Protein AF-A0A8J7NQC8-F1 (afdb_monomer_lite)

Secondary structure (DSSP, 8-state):
----------------SS-PPTT-HHHHHHHHHH-SS-SSSEEHHHHHHHH-SSSS-HHHHHHHHHHH-TT-SSEE-HHHHHHHHHHH-TTHHHHHHHHHHHHHHHHHHHHHHHTS---TTSGGGTTT-

Structure (mmCIF, N/CA/C/O backbone):
data_AF-A0A8J7NQC8-F1
#
_entry.id   AF-A0A8J7NQC8-F1
#
loop_
_atom_site.group_PDB
_atom_site.id
_atom_site.type_symbol
_atom_site.label_atom_id
_atom_site.label_alt_id
_atom_site.label_comp_id
_atom_site.label_asym_id
_atom_site.label_entity_id
_atom_site.label_seq_id
_atom_site.pdbx_PDB_ins_code
_atom_site.Cartn_x
_atom_site.Cartn_y
_atom_site.Cartn_z
_atom_site.occupancy
_atom_site.B_iso_or_equiv
_atom_site.auth_seq_id
_atom_site.auth_comp_id
_atom_site.auth_asym_id
_atom_site.auth_atom_id
_atom_site.pdbx_PDB_model_num
ATOM 1 N N . MET A 1 1 ? -15.832 43.914 30.085 1.00 37.69 1 MET A N 1
ATOM 2 C CA . MET A 1 1 ? -14.772 44.068 29.073 1.00 37.69 1 MET A CA 1
ATOM 3 C C . MET A 1 1 ? -13.758 42.977 29.339 1.00 37.69 1 MET A C 1
ATOM 5 O O . MET A 1 1 ? -13.141 43.001 30.392 1.00 37.69 1 MET A O 1
ATOM 9 N N . ASP A 1 2 ? -13.762 42.009 28.426 1.00 38.41 2 ASP A N 1
ATOM 10 C CA . ASP A 1 2 ? -12.832 40.899 28.194 1.00 38.41 2 ASP A CA 1
ATOM 11 C C . ASP A 1 2 ? -12.364 40.039 29.380 1.00 38.41 2 ASP A C 1
ATOM 13 O O . ASP A 1 2 ? -11.297 40.234 29.953 1.00 38.41 2 ASP A O 1
ATOM 17 N N . CYS A 1 3 ? -13.168 39.021 29.701 1.00 38.50 3 CYS A N 1
ATOM 18 C CA . CYS A 1 3 ? -12.655 37.774 30.258 1.00 38.50 3 CYS A CA 1
ATOM 19 C C . CYS A 1 3 ? -12.172 36.942 29.068 1.00 38.50 3 CYS A C 1
ATOM 21 O O . CYS A 1 3 ? -12.989 36.329 28.387 1.00 38.50 3 CYS A O 1
ATOM 23 N N 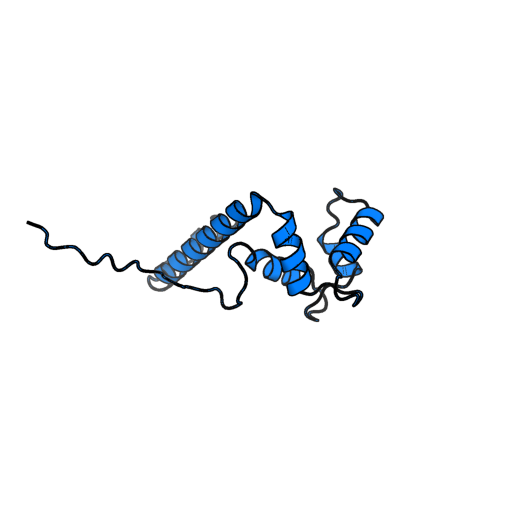. SER A 1 4 ? -10.877 36.989 28.770 1.00 54.12 4 SER A N 1
ATOM 24 C CA . SER A 1 4 ? -10.304 36.200 27.685 1.00 54.12 4 SER A CA 1
ATOM 25 C C . SER A 1 4 ? -10.362 34.714 28.061 1.00 54.12 4 SER A C 1
ATOM 27 O O . SER A 1 4 ? -9.774 34.283 29.052 1.00 54.12 4 SER A O 1
ATOM 29 N N . GLU A 1 5 ? -11.141 33.959 27.291 1.00 43.53 5 GLU A N 1
ATOM 30 C CA . GLU A 1 5 ? -11.284 32.509 27.379 1.00 43.53 5 GLU A CA 1
ATOM 31 C C . GLU A 1 5 ? -9.968 31.831 26.975 1.00 43.53 5 GLU A C 1
ATOM 33 O O . GLU A 1 5 ? -9.467 32.012 25.864 1.00 43.53 5 GLU A O 1
ATOM 38 N N . GLU A 1 6 ? -9.406 31.022 27.874 1.00 41.50 6 GLU A N 1
ATOM 39 C CA . GLU A 1 6 ? -8.362 30.065 27.523 1.00 41.50 6 GLU A CA 1
ATOM 40 C C . GLU A 1 6 ? -8.993 28.953 26.680 1.00 41.50 6 GLU A C 1
ATOM 42 O O . GLU A 1 6 ? -9.588 28.002 27.190 1.00 41.50 6 GLU A O 1
ATOM 47 N N . VAL A 1 7 ? -8.865 29.073 25.360 1.00 36.91 7 VAL A N 1
ATOM 48 C CA . VAL A 1 7 ? -9.084 27.956 24.442 1.00 36.91 7 VAL A CA 1
ATOM 49 C C . VAL A 1 7 ? -7.954 26.948 24.640 1.00 36.91 7 VAL A C 1
ATOM 51 O O . VAL A 1 7 ? -6.916 26.992 23.985 1.00 36.91 7 VAL A O 1
ATOM 54 N N . GLN A 1 8 ? -8.146 26.023 25.579 1.00 36.81 8 GLN A N 1
ATOM 55 C CA . GLN A 1 8 ? -7.375 24.787 25.610 1.00 36.81 8 GLN A CA 1
ATOM 56 C C . GLN A 1 8 ? -7.709 24.012 24.333 1.00 36.81 8 GLN A C 1
ATOM 58 O O . GLN A 1 8 ? -8.734 23.335 24.247 1.00 36.81 8 GLN A O 1
ATOM 63 N N . SER A 1 9 ? -6.860 24.152 23.311 1.00 31.36 9 SER A N 1
ATOM 64 C CA . SER A 1 9 ? -6.906 23.292 22.137 1.00 31.36 9 SER A CA 1
ATOM 65 C C . SER A 1 9 ? -6.594 21.877 22.606 1.00 31.36 9 SER A C 1
ATOM 67 O O . SER A 1 9 ? -5.457 21.549 22.947 1.00 31.36 9 SER A O 1
ATOM 69 N N . PHE A 1 10 ? -7.636 21.062 22.690 1.00 30.42 10 PHE A N 1
ATOM 70 C CA . PHE A 1 10 ? -7.535 19.650 22.998 1.00 30.42 10 PHE A CA 1
ATOM 71 C C . PHE A 1 10 ? -6.922 18.950 21.781 1.00 30.42 10 PHE A C 1
ATOM 73 O O . PHE A 1 10 ? -7.624 18.480 20.888 1.00 30.42 10 PHE A O 1
ATOM 80 N N . SER A 1 11 ? -5.594 18.956 21.705 1.00 34.56 11 SER A N 1
ATOM 81 C CA . SER A 1 11 ? -4.858 18.089 20.793 1.00 34.56 11 SER A CA 1
ATOM 82 C C . SER A 1 11 ? -4.881 16.689 21.397 1.00 34.56 11 SER A C 1
ATOM 84 O O . SER A 1 11 ? -3.985 16.306 22.147 1.00 34.56 11 SER A O 1
ATOM 86 N N . ASP A 1 12 ? -5.959 15.954 21.123 1.00 35.69 12 ASP A N 1
ATOM 87 C CA . ASP A 1 12 ? -6.017 14.505 21.306 1.00 35.69 12 ASP A CA 1
ATOM 88 C C . ASP A 1 12 ? -5.025 13.860 20.327 1.00 35.69 12 ASP A C 1
ATOM 90 O O . ASP A 1 12 ? -5.382 13.387 19.248 1.00 35.69 12 ASP A O 1
ATOM 94 N N . GLU A 1 13 ? -3.752 13.852 20.713 1.00 47.72 13 GLU A N 1
ATOM 95 C CA . GLU A 1 13 ? -2.712 13.000 20.143 1.00 47.72 13 GLU A CA 1
ATOM 96 C C . GLU A 1 13 ? -3.003 11.550 20.552 1.00 47.72 13 GLU A C 1
ATOM 98 O O . GLU A 1 13 ? -2.350 10.954 21.409 1.00 47.72 13 GLU A O 1
ATOM 103 N N . ALA A 1 14 ? -4.022 10.959 19.932 1.00 40.94 14 ALA A N 1
ATOM 104 C CA . ALA A 1 14 ? -4.104 9.514 19.796 1.00 40.94 14 ALA A CA 1
ATOM 105 C C . ALA A 1 14 ? -3.214 9.113 18.613 1.00 40.94 14 ALA A C 1
ATOM 107 O O . ALA A 1 14 ? -3.704 8.681 17.570 1.00 40.94 14 ALA A O 1
ATOM 108 N N . GLY A 1 15 ? -1.904 9.319 18.773 1.00 38.19 15 GLY A N 1
ATOM 109 C CA . GLY A 1 15 ? -0.906 8.809 17.846 1.00 38.19 15 GLY A CA 1
ATOM 110 C C . GLY A 1 15 ? -1.090 7.303 17.703 1.00 38.19 15 GLY A C 1
ATOM 111 O O . GLY A 1 15 ? -1.242 6.584 18.697 1.00 38.19 15 GLY A O 1
ATOM 112 N N . SER A 1 16 ? -1.134 6.827 16.459 1.00 41.06 16 SER A N 1
ATOM 113 C CA . SER A 1 16 ? -1.130 5.393 16.192 1.00 41.06 16 SER A CA 1
ATOM 114 C C . SER A 1 16 ? 0.111 4.756 16.857 1.00 41.06 16 SER A C 1
ATOM 116 O O . SER A 1 16 ? 1.112 5.449 17.046 1.00 41.06 16 SER A O 1
ATOM 118 N N . PRO A 1 17 ? 0.097 3.464 17.237 1.00 42.81 17 PRO A N 1
ATOM 119 C CA . PRO A 1 17 ? 1.207 2.806 17.952 1.00 42.81 17 PRO A CA 1
ATOM 120 C C . PRO A 1 17 ? 2.539 2.751 17.182 1.00 42.81 17 PRO A C 1
ATOM 122 O O . PRO A 1 17 ? 3.521 2.185 17.651 1.00 42.81 17 PRO A O 1
ATOM 125 N N . THR A 1 18 ? 2.563 3.329 15.994 1.00 52.47 18 THR A N 1
ATOM 126 C CA . THR A 1 18 ? 3.675 3.427 15.070 1.00 52.47 18 THR A CA 1
ATOM 127 C C . THR A 1 18 ? 3.758 4.898 14.670 1.00 52.47 18 THR A C 1
ATOM 129 O O . THR A 1 18 ? 2.724 5.484 14.376 1.00 52.47 18 THR A O 1
ATOM 132 N N . GLY A 1 19 ? 4.931 5.534 14.648 1.00 62.00 19 GLY A N 1
ATOM 133 C CA . GLY A 1 19 ? 5.094 6.960 14.283 1.00 62.00 19 GLY A CA 1
ATOM 134 C C . GLY A 1 19 ? 4.747 7.314 12.823 1.00 62.00 19 GLY A C 1
ATOM 135 O O . GLY A 1 19 ? 5.275 8.277 12.277 1.00 62.00 19 GLY A O 1
ATOM 136 N N . LEU A 1 20 ? 3.902 6.509 12.186 1.00 68.38 20 LEU A N 1
ATOM 137 C CA . LEU A 1 20 ? 3.406 6.620 10.830 1.00 68.38 20 LEU A CA 1
ATOM 138 C C . LEU A 1 20 ? 2.448 7.802 10.695 1.00 68.38 20 LEU A C 1
ATOM 140 O O . LEU A 1 20 ? 1.615 8.069 11.565 1.00 68.38 20 LEU A O 1
ATOM 144 N N . LYS A 1 21 ? 2.567 8.502 9.565 1.00 78.31 21 LYS A N 1
ATOM 145 C CA . LYS A 1 21 ? 1.645 9.574 9.193 1.00 78.31 21 LYS A CA 1
ATOM 146 C C . LYS A 1 21 ? 0.222 9.025 9.077 1.00 78.31 21 LYS A C 1
ATOM 148 O O . LYS A 1 21 ? 0.001 7.866 8.722 1.00 78.31 21 LYS A O 1
ATOM 153 N N . LYS A 1 22 ? -0.750 9.892 9.341 1.00 82.00 22 LYS A N 1
ATOM 154 C CA . LYS A 1 22 ? -2.169 9.589 9.157 1.00 82.00 22 LYS A CA 1
ATOM 155 C C . LYS A 1 22 ? -2.446 9.142 7.715 1.00 82.00 22 LYS A C 1
ATOM 157 O O . LYS A 1 22 ? -1.888 9.697 6.776 1.00 82.00 22 LYS A O 1
ATOM 162 N N . GLY A 1 23 ? -3.286 8.129 7.549 1.00 80.19 23 GLY A N 1
ATOM 163 C CA . GLY A 1 23 ? -3.585 7.469 6.280 1.00 80.19 23 GLY A CA 1
ATOM 164 C C . GLY A 1 23 ? -2.598 6.365 5.891 1.00 80.19 23 GLY A C 1
ATOM 165 O O . GLY A 1 23 ? -2.892 5.611 4.967 1.00 80.19 23 GLY A O 1
ATOM 166 N N . MET A 1 24 ? -1.463 6.216 6.588 1.00 83.19 24 MET A N 1
ATOM 167 C CA . MET A 1 24 ? -0.434 5.226 6.232 1.00 83.19 24 MET A CA 1
ATOM 168 C C . MET A 1 24 ? -0.626 3.860 6.903 1.00 83.19 24 MET A C 1
ATOM 170 O O . MET A 1 24 ? -0.016 2.879 6.486 1.00 83.19 24 MET A O 1
ATOM 174 N N . SER A 1 25 ? -1.492 3.744 7.914 1.00 82.94 25 SER A N 1
ATOM 175 C CA . SER A 1 25 ? -1.724 2.466 8.606 1.00 82.94 25 SER A CA 1
ATOM 176 C C . SER A 1 25 ? -2.279 1.369 7.689 1.00 82.94 25 SER A C 1
ATOM 178 O O . SER A 1 25 ? -2.104 0.183 7.969 1.00 82.94 25 SER A O 1
ATOM 180 N N . ILE A 1 26 ? -2.874 1.741 6.550 1.00 82.56 26 ILE A N 1
ATOM 181 C CA . ILE A 1 26 ? -3.306 0.792 5.523 1.00 82.56 26 ILE A CA 1
ATOM 182 C C . ILE A 1 26 ? -2.138 0.003 4.915 1.00 82.56 26 ILE A C 1
ATOM 184 O O . ILE A 1 26 ? -2.339 -1.138 4.506 1.00 82.56 26 ILE A O 1
ATOM 188 N N . PHE A 1 27 ? -0.919 0.552 4.901 1.00 85.00 27 PHE A N 1
ATOM 189 C CA . PHE A 1 27 ? 0.255 -0.126 4.343 1.00 85.00 27 PHE A CA 1
ATOM 190 C C . PHE A 1 27 ? 0.747 -1.271 5.227 1.00 85.00 27 PHE A C 1
ATOM 192 O O . PHE A 1 27 ? 1.087 -2.329 4.704 1.00 85.00 27 PHE A O 1
ATOM 199 N N . LEU A 1 28 ? 0.654 -1.134 6.554 1.00 84.81 28 LEU A N 1
ATOM 200 C CA . LEU A 1 28 ? 0.851 -2.257 7.487 1.00 84.81 28 LEU A CA 1
ATOM 201 C C . LEU A 1 28 ? -0.142 -3.388 7.203 1.00 84.81 28 LEU A C 1
ATOM 203 O O . LEU A 1 28 ? 0.164 -4.578 7.257 1.00 84.81 28 LEU A O 1
ATOM 207 N N . ASP A 1 29 ? -1.367 -2.987 6.897 1.00 84.50 29 ASP A N 1
ATOM 208 C CA . ASP A 1 29 ? -2.481 -3.870 6.624 1.00 84.50 29 ASP A CA 1
ATOM 209 C C . ASP A 1 29 ? -2.321 -4.578 5.263 1.00 84.50 29 ASP A C 1
ATOM 211 O O . ASP A 1 29 ? -2.724 -5.735 5.120 1.00 84.50 29 ASP A O 1
ATOM 215 N N . ILE A 1 30 ? -1.734 -3.902 4.271 1.00 86.62 30 ILE A N 1
ATOM 216 C CA . ILE A 1 30 ? -1.315 -4.477 2.986 1.00 86.62 30 ILE A CA 1
ATOM 217 C C . ILE A 1 30 ? -0.194 -5.487 3.216 1.00 86.62 30 ILE A C 1
ATOM 219 O O . ILE A 1 30 ? -0.340 -6.631 2.789 1.00 86.62 30 ILE A O 1
ATOM 223 N N . LEU A 1 31 ? 0.860 -5.102 3.946 1.00 88.19 31 LEU A N 1
ATOM 224 C CA . LEU A 1 31 ? 1.999 -5.968 4.244 1.00 88.19 31 LEU A CA 1
ATOM 225 C C . LEU A 1 31 ? 1.531 -7.276 4.877 1.00 88.19 31 LEU A C 1
ATOM 227 O O . LEU A 1 31 ? 1.763 -8.340 4.322 1.00 88.19 31 LEU A O 1
ATOM 231 N N . ARG A 1 32 ? 0.730 -7.197 5.945 1.00 90.38 32 ARG A N 1
ATOM 232 C CA . ARG A 1 32 ? 0.177 -8.377 6.629 1.00 90.38 32 ARG A CA 1
ATOM 233 C C . ARG A 1 32 ? -0.657 -9.291 5.718 1.00 90.38 32 ARG A C 1
ATOM 235 O O . ARG A 1 32 ? -0.851 -10.459 6.029 1.00 90.38 32 ARG A O 1
ATOM 242 N N . ARG A 1 33 ? -1.264 -8.768 4.647 1.00 91.00 33 ARG A N 1
ATOM 243 C CA . ARG A 1 33 ? -2.065 -9.586 3.713 1.00 91.00 33 ARG A CA 1
ATOM 244 C C . ARG A 1 33 ? -1.217 -10.186 2.592 1.00 91.00 33 ARG A C 1
ATOM 246 O O . ARG A 1 33 ? -1.576 -11.261 2.090 1.00 91.00 33 ARG A O 1
ATOM 253 N N . ALA A 1 34 ? -0.177 -9.474 2.175 1.00 93.06 34 ALA A N 1
ATOM 254 C CA . ALA A 1 34 ? 0.718 -9.854 1.092 1.00 93.06 34 ALA A CA 1
ATOM 255 C C . ALA A 1 34 ? 1.812 -10.824 1.563 1.00 93.06 34 ALA A C 1
ATOM 257 O O . ALA A 1 34 ? 2.057 -11.800 0.861 1.00 93.06 34 ALA A O 1
ATOM 258 N N . ASP A 1 35 ? 2.374 -10.601 2.751 1.00 94.88 35 ASP A N 1
ATOM 259 C CA . ASP A 1 35 ? 3.353 -11.461 3.420 1.00 94.88 35 ASP A CA 1
ATOM 260 C C . ASP A 1 35 ? 2.703 -12.821 3.728 1.00 94.88 35 ASP A C 1
ATOM 262 O O . ASP A 1 35 ? 1.754 -12.919 4.512 1.00 94.88 35 ASP A O 1
ATOM 266 N N . LYS A 1 36 ? 3.117 -13.868 3.005 1.00 96.00 36 LYS A N 1
ATOM 267 C CA . LYS A 1 36 ? 2.538 -15.218 3.118 1.00 96.00 36 LYS A CA 1
ATOM 268 C C . LYS A 1 36 ? 3.355 -16.124 4.013 1.00 96.00 36 LYS A C 1
ATOM 270 O O . LYS A 1 36 ? 2.821 -17.143 4.461 1.00 96.00 36 LYS A O 1
ATOM 275 N N . ASN A 1 37 ? 4.630 -15.813 4.192 1.00 95.25 37 ASN A N 1
ATOM 276 C CA . ASN A 1 37 ? 5.542 -16.599 5.005 1.00 95.25 37 ASN A CA 1
ATOM 277 C C . ASN A 1 37 ? 5.729 -16.015 6.424 1.00 95.25 37 ASN A C 1
ATOM 279 O O . ASN A 1 37 ? 6.370 -16.674 7.245 1.00 95.25 37 ASN A O 1
ATOM 283 N N . ASP A 1 38 ? 5.116 -14.859 6.709 1.00 93.94 38 ASP A N 1
ATOM 284 C CA . ASP A 1 38 ? 5.156 -14.110 7.968 1.00 93.94 38 ASP A CA 1
ATOM 285 C C . ASP A 1 38 ? 6.586 -13.677 8.370 1.00 93.94 38 ASP A C 1
ATOM 287 O O . ASP A 1 38 ? 6.929 -13.662 9.561 1.00 93.94 38 ASP A O 1
ATOM 291 N N . ASP A 1 39 ? 7.451 -13.354 7.399 1.00 94.50 39 ASP A N 1
ATOM 292 C CA . ASP A 1 39 ? 8.832 -12.909 7.652 1.00 94.50 39 ASP A CA 1
ATOM 293 C C . ASP A 1 39 ? 8.978 -11.387 7.856 1.00 94.50 39 ASP A C 1
ATOM 295 O O . ASP A 1 39 ? 10.056 -10.911 8.234 1.00 94.50 39 ASP A O 1
ATOM 299 N N . GLY A 1 40 ? 7.880 -10.639 7.701 1.00 92.25 40 GLY A N 1
ATOM 300 C CA . GLY A 1 40 ? 7.789 -9.204 7.959 1.00 92.25 40 GLY A CA 1
ATOM 301 C C . GLY A 1 40 ? 8.200 -8.315 6.786 1.00 92.25 40 GLY A C 1
ATOM 302 O O . GLY A 1 40 ? 8.329 -7.102 6.974 1.00 92.25 40 GLY A O 1
ATOM 303 N N . LYS A 1 41 ? 8.408 -8.884 5.597 1.00 95.06 41 LYS A N 1
ATOM 304 C CA . LYS A 1 41 ? 8.794 -8.177 4.368 1.00 95.06 41 LYS A CA 1
ATOM 305 C C . LYS A 1 41 ? 8.148 -8.854 3.157 1.00 95.06 41 LYS A C 1
ATOM 307 O O . LYS A 1 41 ? 7.591 -9.936 3.263 1.00 95.06 41 LYS A O 1
ATOM 312 N N . LEU A 1 42 ? 8.171 -8.201 1.998 1.00 96.44 42 LEU A N 1
ATO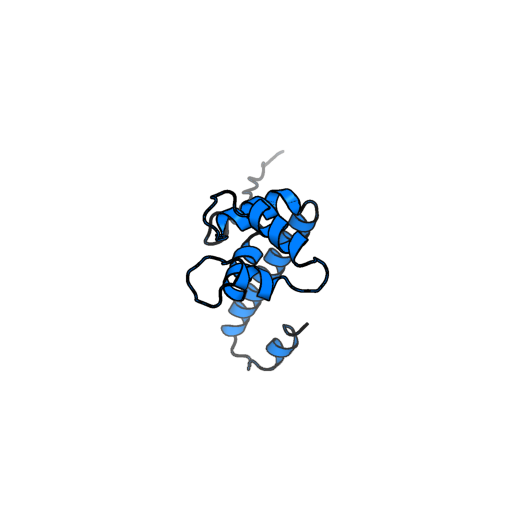M 313 C CA . LEU A 1 42 ? 7.622 -8.781 0.769 1.00 96.44 42 LEU A CA 1
ATOM 314 C C . LEU A 1 42 ? 8.732 -9.160 -0.185 1.00 96.44 42 LEU A C 1
ATOM 316 O O . LEU A 1 42 ? 9.416 -8.290 -0.726 1.00 96.44 42 LEU A O 1
ATOM 320 N N . SER A 1 43 ? 8.833 -10.450 -0.478 1.00 97.00 43 SER A N 1
ATOM 321 C CA . SER A 1 43 ? 9.539 -10.902 -1.672 1.00 97.00 43 SER A CA 1
ATOM 322 C C . SER A 1 43 ? 8.807 -10.452 -2.947 1.00 97.00 43 SER A C 1
ATOM 324 O O . SER A 1 43 ? 7.607 -10.152 -2.933 1.00 97.00 43 SER A O 1
ATOM 326 N N . PHE A 1 44 ? 9.499 -10.452 -4.092 1.00 96.12 44 PHE A N 1
ATOM 327 C CA . PHE A 1 44 ? 8.860 -10.120 -5.373 1.00 96.12 44 PHE A CA 1
ATOM 328 C C . PHE A 1 44 ? 7.679 -11.046 -5.704 1.00 96.12 44 PHE A C 1
ATOM 330 O O . PHE A 1 44 ? 6.681 -10.591 -6.259 1.00 96.12 44 PHE A O 1
ATOM 337 N N . ASP A 1 45 ? 7.757 -12.328 -5.342 1.00 96.75 45 ASP A N 1
ATOM 338 C CA . ASP A 1 45 ? 6.676 -13.284 -5.596 1.00 96.75 45 ASP A CA 1
ATOM 339 C C . ASP A 1 45 ? 5.418 -12.962 -4.774 1.00 96.75 45 ASP A C 1
ATOM 341 O O . ASP A 1 45 ? 4.307 -13.023 -5.306 1.00 96.75 45 ASP A O 1
ATOM 345 N N . GLU A 1 46 ? 5.572 -12.562 -3.509 1.00 96.94 46 GLU A N 1
ATOM 346 C CA . GLU A 1 46 ? 4.461 -12.138 -2.643 1.00 96.94 46 GLU A CA 1
ATOM 347 C C . GLU A 1 46 ? 3.856 -10.817 -3.103 1.00 96.94 46 GLU A C 1
ATOM 349 O O . GLU A 1 46 ? 2.634 -10.704 -3.245 1.00 96.94 46 GLU A O 1
ATOM 354 N N . PHE A 1 47 ? 4.712 -9.845 -3.423 1.00 94.88 47 PHE A N 1
ATOM 355 C CA . PHE A 1 47 ? 4.293 -8.579 -4.009 1.00 94.88 47 PHE A CA 1
ATOM 356 C C . PHE A 1 47 ? 3.504 -8.821 -5.302 1.00 94.88 47 PHE A C 1
ATOM 358 O O . PHE A 1 47 ? 2.371 -8.362 -5.454 1.00 94.88 47 PHE A O 1
ATOM 365 N N . ARG A 1 48 ? 4.041 -9.635 -6.214 1.00 94.38 48 ARG A N 1
ATOM 366 C CA . ARG A 1 48 ? 3.374 -9.980 -7.469 1.00 94.38 48 ARG A CA 1
ATOM 367 C C . ARG A 1 48 ? 2.044 -10.685 -7.245 1.00 94.38 48 ARG A C 1
ATOM 369 O O . ARG A 1 48 ? 1.060 -10.356 -7.909 1.00 94.38 48 ARG A O 1
ATOM 376 N N . ALA A 1 49 ? 1.997 -11.659 -6.343 1.00 93.94 49 ALA A N 1
ATOM 377 C CA . ALA A 1 49 ? 0.772 -12.391 -6.047 1.00 93.94 49 ALA A CA 1
ATOM 378 C C . ALA A 1 49 ? -0.324 -11.475 -5.482 1.00 93.94 49 ALA A C 1
ATOM 380 O O . ALA A 1 49 ? -1.498 -11.691 -5.772 1.00 93.94 49 ALA A O 1
ATOM 381 N N . TYR A 1 50 ? 0.050 -10.450 -4.711 1.00 92.25 50 TYR A N 1
ATOM 382 C CA . TYR A 1 50 ? -0.895 -9.508 -4.118 1.00 92.25 50 TYR A CA 1
ATOM 383 C C . TYR A 1 50 ? -1.357 -8.411 -5.090 1.00 92.25 50 TYR A C 1
ATOM 385 O O . TYR A 1 50 ? -2.545 -8.102 -5.140 1.00 92.25 50 TYR A O 1
ATOM 393 N N . PHE A 1 51 ? -0.437 -7.840 -5.874 1.00 89.50 51 PHE A N 1
ATOM 394 C CA . PHE A 1 51 ? -0.694 -6.683 -6.744 1.00 89.50 51 PHE A CA 1
ATOM 395 C C . PHE A 1 51 ? -1.036 -7.041 -8.199 1.00 89.50 51 PHE A C 1
ATOM 397 O O . PHE A 1 51 ? -1.283 -6.150 -9.007 1.00 89.50 51 PHE A O 1
ATOM 404 N N . SER A 1 52 ? -1.068 -8.326 -8.570 1.00 88.88 52 SER A N 1
ATOM 405 C CA . SER A 1 52 ? -1.479 -8.752 -9.916 1.00 88.88 52 SER A CA 1
ATOM 406 C C . SER A 1 52 ? -2.997 -8.653 -10.112 1.00 88.88 52 SER A C 1
ATOM 408 O O . SER A 1 52 ? -3.729 -9.639 -10.076 1.00 88.88 52 SER A O 1
ATOM 410 N N . ASP A 1 53 ? -3.473 -7.437 -10.361 1.00 86.81 53 ASP A N 1
ATOM 411 C CA . ASP A 1 53 ? -4.876 -7.117 -10.658 1.00 86.81 53 ASP A CA 1
ATOM 412 C C . ASP A 1 53 ? -5.168 -6.973 -12.168 1.00 86.81 53 ASP A C 1
ATOM 414 O O . ASP A 1 53 ? -6.321 -6.836 -12.578 1.00 86.81 53 ASP A O 1
ATOM 418 N N . GLY A 1 54 ? -4.127 -7.043 -13.005 1.00 83.94 54 GLY A N 1
ATOM 419 C CA . GLY A 1 54 ? -4.203 -6.867 -14.457 1.00 83.94 54 GLY A CA 1
ATOM 420 C C . GLY A 1 54 ? -4.080 -5.415 -14.931 1.00 83.94 54 GLY A C 1
ATOM 421 O O . GLY A 1 54 ? -4.145 -5.183 -16.138 1.00 83.94 54 GLY A O 1
ATOM 422 N N . VAL A 1 55 ? -3.885 -4.457 -14.018 1.00 90.19 55 VAL A N 1
ATOM 423 C CA . VAL A 1 55 ? -3.598 -3.051 -14.343 1.00 90.19 55 VAL A CA 1
ATOM 424 C C . VAL A 1 55 ? -2.153 -2.893 -14.811 1.00 90.19 55 VAL A C 1
ATOM 426 O O . VAL A 1 55 ? -1.909 -2.204 -15.798 1.00 90.19 55 VAL A O 1
ATOM 429 N N . LEU A 1 56 ? -1.212 -3.562 -14.139 1.00 90.31 56 LEU A N 1
ATOM 430 C CA . LEU A 1 56 ? 0.206 -3.575 -14.501 1.00 90.31 56 LEU A CA 1
ATOM 431 C C . LEU A 1 56 ? 0.598 -4.893 -15.176 1.00 90.31 56 LEU A C 1
ATOM 433 O O . LEU A 1 56 ? 0.163 -5.982 -14.784 1.00 90.31 56 LEU A O 1
ATOM 437 N N . THR A 1 57 ? 1.472 -4.809 -16.177 1.00 93.12 57 THR A N 1
ATOM 438 C CA . THR A 1 57 ? 2.163 -5.977 -16.733 1.00 93.12 57 THR A CA 1
ATOM 439 C C . THR A 1 57 ? 3.203 -6.515 -15.749 1.00 93.12 57 THR A C 1
ATOM 441 O O . THR A 1 57 ? 3.638 -5.829 -14.828 1.00 93.12 57 THR A O 1
ATOM 444 N N . GLY A 1 58 ? 3.663 -7.755 -15.956 1.00 91.88 58 GLY A N 1
ATOM 445 C CA . GLY A 1 58 ? 4.692 -8.351 -15.096 1.00 91.88 58 GLY A CA 1
ATOM 446 C C . GLY A 1 58 ? 6.001 -7.551 -15.051 1.00 91.88 58 GLY A C 1
ATOM 447 O O . GLY A 1 58 ? 6.632 -7.504 -14.002 1.00 91.88 58 GLY A O 1
ATOM 448 N N . ASN A 1 59 ? 6.372 -6.894 -16.155 1.00 94.06 59 ASN A N 1
ATOM 449 C CA . ASN A 1 59 ? 7.575 -6.063 -16.219 1.00 94.06 59 ASN A CA 1
ATOM 450 C C . ASN A 1 59 ? 7.375 -4.733 -15.486 1.00 94.06 59 ASN A C 1
ATOM 452 O O . ASN A 1 59 ? 8.227 -4.359 -14.694 1.00 94.06 59 ASN A O 1
ATOM 456 N N . GLU A 1 60 ? 6.238 -4.058 -15.686 1.00 94.69 60 GLU A N 1
ATOM 457 C CA . GLU A 1 60 ? 5.915 -2.820 -14.957 1.00 94.69 60 GLU A CA 1
ATOM 458 C C . GLU A 1 60 ? 5.825 -3.071 -13.449 1.00 94.69 60 GLU A C 1
ATOM 460 O O . GLU A 1 60 ? 6.267 -2.254 -12.648 1.00 94.69 60 GLU A O 1
ATOM 465 N N . LEU A 1 61 ? 5.305 -4.234 -13.050 1.00 95.06 61 LEU A N 1
ATOM 466 C CA . LEU A 1 61 ? 5.250 -4.629 -11.648 1.00 95.06 61 LEU A CA 1
ATOM 467 C C . LEU A 1 61 ? 6.644 -4.911 -11.073 1.00 95.06 61 LEU A C 1
ATOM 469 O O . LEU A 1 61 ? 6.909 -4.594 -9.916 1.00 95.06 61 LEU A O 1
ATOM 473 N N . GLN A 1 62 ? 7.539 -5.482 -11.882 1.00 95.12 62 GLN A N 1
ATOM 474 C CA . GLN A 1 62 ? 8.937 -5.664 -11.510 1.00 95.12 62 GLN A CA 1
ATOM 475 C C . GLN A 1 62 ? 9.656 -4.318 -11.379 1.00 95.12 62 GLN A C 1
ATOM 477 O O . GLN A 1 62 ? 10.333 -4.099 -10.380 1.00 95.12 62 GLN A O 1
ATOM 482 N N . GLU A 1 63 ? 9.484 -3.399 -12.326 1.00 96.19 63 GLU A N 1
ATOM 483 C CA . GLU A 1 63 ? 10.051 -2.047 -12.250 1.00 96.19 63 GLU A CA 1
ATOM 484 C C . GLU A 1 63 ? 9.532 -1.282 -11.029 1.00 96.19 63 GLU A C 1
ATOM 486 O O . GLU A 1 63 ? 10.318 -0.650 -10.321 1.00 96.19 63 GLU A O 1
ATOM 491 N N . LEU A 1 64 ? 8.234 -1.396 -10.728 1.00 95.50 64 LEU A N 1
ATOM 492 C CA . LEU A 1 64 ? 7.640 -0.828 -9.521 1.00 95.50 64 LEU A CA 1
ATOM 493 C C . LEU A 1 64 ? 8.295 -1.397 -8.260 1.00 95.50 64 LEU A C 1
ATOM 495 O O . LEU A 1 64 ? 8.704 -0.627 -7.400 1.0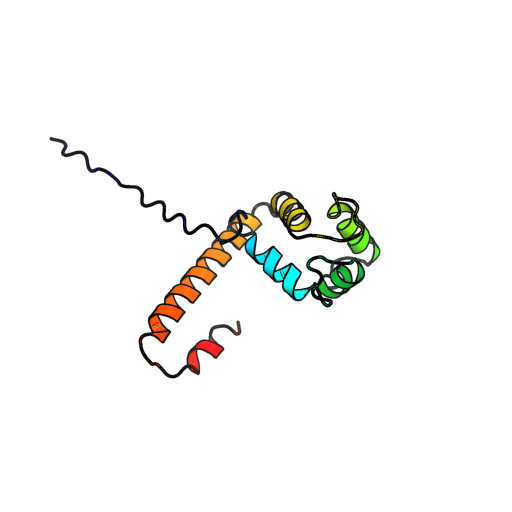0 95.50 64 LEU A O 1
ATOM 499 N N . PHE A 1 65 ? 8.453 -2.719 -8.172 1.00 96.25 65 PHE A N 1
ATOM 500 C CA . PHE A 1 65 ? 9.118 -3.358 -7.035 1.00 96.25 65 PHE A CA 1
ATOM 501 C C . PHE A 1 65 ? 10.533 -2.802 -6.814 1.00 96.25 65 PHE A C 1
ATOM 503 O O . PHE A 1 65 ? 10.856 -2.375 -5.713 1.00 96.25 65 PHE A O 1
ATOM 510 N N . HIS A 1 66 ? 11.344 -2.710 -7.872 1.00 96.75 66 HIS A N 1
ATOM 511 C CA . HIS A 1 66 ? 12.714 -2.184 -7.775 1.00 96.75 66 HIS A CA 1
ATOM 512 C C . HIS A 1 66 ? 12.754 -0.679 -7.481 1.00 96.75 66 HIS A C 1
ATOM 514 O O . HIS A 1 66 ? 13.741 -0.179 -6.957 1.00 96.75 66 HIS A O 1
ATOM 520 N N . THR A 1 67 ? 11.702 0.058 -7.845 1.00 96.50 67 THR A N 1
ATOM 521 C CA . THR A 1 67 ? 11.583 1.484 -7.517 1.00 96.50 67 THR A CA 1
ATOM 522 C C . THR A 1 67 ? 11.317 1.691 -6.026 1.00 96.50 67 THR A C 1
ATOM 524 O O . THR A 1 67 ? 11.751 2.697 -5.470 1.00 96.50 67 THR A O 1
ATOM 527 N N . ILE A 1 68 ? 10.598 0.761 -5.390 1.00 95.38 68 ILE A N 1
ATOM 528 C CA . ILE A 1 68 ? 10.275 0.816 -3.960 1.00 95.38 68 ILE A CA 1
ATOM 529 C C . ILE A 1 68 ? 11.427 0.252 -3.110 1.00 95.38 68 ILE A C 1
ATOM 531 O O . ILE A 1 68 ? 11.675 0.800 -2.043 1.00 95.38 68 ILE A O 1
ATOM 535 N N . ASP A 1 69 ? 12.145 -0.780 -3.580 1.00 96.62 69 ASP A N 1
ATOM 536 C CA . ASP A 1 69 ? 13.297 -1.412 -2.894 1.00 96.62 69 ASP A CA 1
ATOM 537 C C . ASP A 1 69 ? 14.534 -0.490 -2.877 1.00 96.62 69 ASP A C 1
ATOM 539 O O . ASP A 1 69 ? 15.540 -0.726 -3.547 1.00 96.62 69 ASP A O 1
ATOM 543 N N . THR A 1 70 ? 14.443 0.616 -2.141 1.00 96.00 70 THR A N 1
ATOM 544 C CA . THR A 1 70 ? 15.513 1.613 -1.990 1.00 96.00 70 THR A CA 1
ATOM 545 C C . THR A 1 70 ? 16.654 1.143 -1.087 1.00 96.00 70 THR A C 1
ATOM 547 O O . THR A 1 70 ? 17.767 1.676 -1.163 1.00 96.00 70 THR A O 1
ATOM 550 N N . HIS A 1 71 ? 16.397 0.149 -0.236 1.00 94.06 71 HIS A N 1
ATOM 551 C CA . HIS A 1 71 ? 17.396 -0.521 0.587 1.00 94.06 71 HIS A CA 1
ATOM 552 C C . HIS A 1 71 ? 18.176 -1.586 -0.203 1.00 94.06 71 HIS A C 1
ATOM 554 O O . HIS A 1 71 ? 19.207 -2.065 0.284 1.00 94.06 71 HIS A O 1
ATOM 560 N N . ASN A 1 72 ? 17.734 -1.920 -1.422 1.00 93.69 72 ASN A N 1
ATOM 561 C CA . ASN A 1 72 ? 18.322 -2.914 -2.319 1.00 93.69 72 ASN A CA 1
ATOM 562 C C . ASN A 1 72 ? 18.490 -4.283 -1.636 1.00 93.69 72 ASN A C 1
ATOM 564 O O . ASN A 1 72 ? 19.567 -4.893 -1.685 1.00 93.69 72 ASN A O 1
ATOM 568 N N . THR A 1 73 ? 17.445 -4.741 -0.946 1.00 95.25 73 THR A N 1
ATOM 569 C CA . THR A 1 73 ? 17.450 -6.013 -0.205 1.00 95.25 73 THR A CA 1
ATOM 570 C C . THR A 1 73 ? 16.738 -7.147 -0.938 1.00 95.25 73 THR A C 1
ATOM 572 O O . THR A 1 73 ? 16.612 -8.244 -0.379 1.00 95.25 73 THR A O 1
ATOM 575 N N . ASP A 1 74 ? 16.260 -6.895 -2.161 1.00 95.44 74 ASP A N 1
ATOM 576 C CA . ASP A 1 74 ? 15.372 -7.777 -2.925 1.00 95.44 74 ASP A CA 1
ATOM 577 C C . ASP A 1 74 ? 14.082 -8.124 -2.152 1.00 95.44 74 ASP A C 1
ATOM 579 O O . ASP A 1 74 ? 13.461 -9.170 -2.364 1.00 95.44 74 ASP A O 1
ATOM 583 N N . ASN A 1 75 ? 13.692 -7.266 -1.206 1.00 96.12 75 ASN A N 1
ATOM 584 C CA . ASN A 1 75 ? 12.478 -7.371 -0.408 1.00 96.12 75 ASN A CA 1
ATOM 585 C C . ASN A 1 75 ? 11.971 -5.968 -0.074 1.00 96.12 75 ASN A C 1
ATOM 587 O O . ASN A 1 75 ? 12.783 -5.069 0.083 1.00 96.12 75 ASN A O 1
ATOM 591 N N . LEU A 1 76 ? 10.657 -5.814 0.093 1.00 95.44 76 LEU A N 1
ATOM 592 C CA . LEU A 1 76 ? 10.054 -4.553 0.529 1.00 95.44 76 LEU A CA 1
ATOM 593 C C . LEU A 1 76 ? 9.663 -4.619 1.997 1.00 95.44 76 LEU A C 1
ATOM 595 O O . LEU A 1 76 ? 8.857 -5.473 2.384 1.00 95.44 76 LEU A O 1
ATOM 599 N N . ASP A 1 77 ? 10.195 -3.705 2.798 1.00 92.50 77 ASP A N 1
ATOM 600 C CA . ASP A 1 77 ? 9.767 -3.526 4.182 1.00 92.50 77 ASP A CA 1
ATOM 601 C C . ASP A 1 77 ? 8.664 -2.456 4.329 1.00 92.50 77 ASP A C 1
ATOM 603 O O . ASP A 1 77 ? 8.186 -1.844 3.367 1.00 92.50 77 ASP A O 1
ATOM 607 N N . THR A 1 78 ? 8.183 -2.279 5.563 1.00 89.19 78 THR A N 1
ATOM 608 C CA . THR A 1 78 ? 7.133 -1.292 5.857 1.00 89.19 78 THR A CA 1
ATOM 609 C C . THR A 1 78 ? 7.587 0.129 5.543 1.00 89.19 78 THR A C 1
ATOM 611 O O . THR A 1 78 ? 6.778 0.925 5.062 1.00 89.19 78 THR A O 1
ATOM 614 N N . ASP A 1 79 ? 8.840 0.457 5.845 1.00 90.50 79 ASP A N 1
ATOM 615 C CA . ASP A 1 79 ? 9.350 1.819 5.760 1.00 90.50 79 ASP A CA 1
ATOM 616 C C . ASP A 1 79 ? 9.480 2.233 4.291 1.00 90.50 79 ASP A C 1
ATOM 618 O O . ASP A 1 79 ? 8.979 3.295 3.920 1.00 90.50 79 ASP A O 1
ATOM 622 N N . GLU A 1 80 ? 10.010 1.355 3.436 1.00 93.81 80 GLU A N 1
ATOM 623 C CA . GLU A 1 80 ? 10.113 1.574 1.986 1.00 93.81 80 GLU A CA 1
ATOM 624 C C . GLU A 1 80 ? 8.747 1.781 1.323 1.00 93.81 80 GLU A C 1
ATOM 626 O O . GLU A 1 80 ? 8.544 2.727 0.555 1.00 93.81 80 GLU A O 1
ATOM 631 N N . LEU A 1 81 ? 7.769 0.931 1.662 1.00 90.44 81 LEU A N 1
ATOM 632 C CA . LEU A 1 81 ? 6.399 1.071 1.166 1.00 90.44 81 LEU A CA 1
ATOM 633 C C . LEU A 1 81 ? 5.796 2.406 1.614 1.00 90.44 81 LEU A C 1
ATOM 635 O O . LEU A 1 81 ? 5.235 3.145 0.801 1.00 90.44 81 LEU A O 1
ATOM 639 N N . CYS A 1 82 ? 5.913 2.733 2.900 1.00 89.50 82 CYS A N 1
ATOM 640 C CA . CYS A 1 82 ? 5.340 3.960 3.441 1.00 89.50 82 CYS A CA 1
ATOM 641 C C . CYS A 1 82 ? 6.002 5.205 2.846 1.00 89.50 82 CYS A C 1
ATOM 643 O O . CYS A 1 82 ? 5.300 6.162 2.511 1.00 89.50 82 CYS A O 1
ATOM 645 N N . GLU A 1 83 ? 7.323 5.198 2.673 1.00 90.81 83 GLU A N 1
ATOM 646 C CA . GLU A 1 83 ? 8.047 6.294 2.040 1.00 90.81 83 GLU A CA 1
ATOM 647 C C . GLU A 1 83 ? 7.588 6.486 0.594 1.00 90.81 83 GLU A C 1
ATOM 649 O O . GLU A 1 83 ? 7.145 7.589 0.248 1.00 90.81 83 GLU A O 1
ATOM 654 N N . TYR A 1 84 ? 7.579 5.417 -0.209 1.00 91.94 84 TYR A N 1
ATOM 655 C CA . TYR A 1 84 ? 7.128 5.475 -1.595 1.00 91.94 84 TYR A CA 1
ATOM 656 C C . TYR A 1 84 ? 5.697 6.012 -1.700 1.00 91.94 84 TYR A C 1
ATOM 658 O O . TYR A 1 84 ? 5.452 7.006 -2.388 1.00 91.94 84 TYR A O 1
ATOM 666 N N . PHE A 1 85 ? 4.739 5.424 -0.981 1.00 88.00 85 PHE A N 1
ATOM 667 C CA . PHE A 1 85 ? 3.347 5.853 -1.088 1.00 88.00 85 PHE A CA 1
ATOM 668 C C . PHE A 1 85 ? 3.119 7.261 -0.536 1.00 88.00 85 PHE A C 1
ATOM 670 O O . PHE A 1 85 ? 2.360 8.021 -1.135 1.00 88.00 85 PHE A O 1
ATOM 677 N N . SER A 1 86 ? 3.813 7.668 0.531 1.00 87.56 86 SER A N 1
ATOM 678 C CA . SER A 1 86 ? 3.692 9.037 1.050 1.00 87.56 86 SER A CA 1
ATOM 679 C C . SER A 1 86 ? 4.104 10.105 0.029 1.00 87.56 86 SER A C 1
ATOM 681 O O . SER A 1 86 ? 3.582 11.217 0.061 1.00 87.56 86 SER A O 1
ATOM 683 N N . GLN A 1 87 ? 5.002 9.771 -0.902 1.00 89.31 87 GLN A N 1
ATOM 684 C CA . GLN A 1 87 ? 5.436 10.675 -1.969 1.00 89.31 87 GLN A CA 1
ATOM 685 C C . GLN A 1 87 ? 4.527 10.614 -3.209 1.00 89.31 87 GLN A C 1
ATOM 687 O O . GLN A 1 87 ? 4.443 11.592 -3.953 1.00 89.31 87 GLN A O 1
ATOM 692 N N . HIS A 1 88 ? 3.828 9.495 -3.428 1.00 88.19 88 HIS A N 1
ATOM 693 C CA . HIS A 1 88 ? 3.090 9.224 -4.669 1.00 88.19 88 HIS A CA 1
ATOM 694 C C . HIS A 1 88 ? 1.555 9.257 -4.530 1.00 88.19 88 HIS A C 1
ATOM 696 O O . HIS A 1 88 ? 0.856 9.249 -5.542 1.00 88.19 88 HIS A O 1
ATOM 702 N N . LEU A 1 89 ? 1.002 9.326 -3.312 1.00 84.56 89 LEU A N 1
ATOM 703 C CA . LEU A 1 89 ? -0.452 9.337 -3.083 1.00 84.56 89 LEU A CA 1
ATOM 704 C C . LEU A 1 89 ? -1.140 10.654 -3.474 1.00 84.56 89 LEU A C 1
ATOM 706 O O . LEU A 1 89 ? -2.306 10.637 -3.870 1.00 84.56 89 LEU A O 1
ATOM 710 N N . GLY A 1 90 ? -0.460 11.798 -3.355 1.00 87.56 90 GLY A N 1
ATOM 711 C CA . GLY A 1 90 ? -1.063 13.111 -3.614 1.00 87.56 90 GLY A CA 1
ATOM 712 C C . GLY A 1 90 ? -2.373 13.318 -2.837 1.00 87.56 90 GLY A C 1
ATOM 713 O O . GLY A 1 90 ? -2.446 13.047 -1.642 1.00 87.56 90 GLY A O 1
ATOM 714 N N . GLU A 1 91 ? -3.442 13.738 -3.521 1.00 87.62 91 GLU A N 1
ATOM 715 C CA . GLU A 1 91 ? -4.762 13.982 -2.905 1.00 87.62 91 GLU A CA 1
ATOM 716 C C . GLU A 1 91 ? -5.382 12.746 -2.226 1.00 87.62 91 GLU A C 1
ATOM 718 O O . GLU A 1 91 ? -6.240 12.883 -1.349 1.00 87.62 91 GLU A O 1
ATOM 723 N N . TYR A 1 92 ? -4.946 11.532 -2.585 1.00 86.81 92 TYR A N 1
ATOM 724 C CA . TYR A 1 92 ? -5.425 10.312 -1.937 1.00 86.81 92 TYR A CA 1
ATOM 725 C C . TYR A 1 92 ? -4.942 10.180 -0.489 1.00 86.81 92 TYR A C 1
ATOM 727 O O . TYR A 1 92 ? -5.599 9.487 0.285 1.00 86.81 92 TYR A O 1
ATOM 735 N N . GLU A 1 93 ? -3.871 10.872 -0.082 1.00 88.00 93 GLU A N 1
ATOM 736 C CA . GLU A 1 93 ? -3.425 10.900 1.319 1.00 88.00 93 GLU A CA 1
ATOM 737 C C . GLU A 1 93 ? -4.547 11.406 2.240 1.00 88.00 93 GLU A C 1
ATOM 739 O O . GLU A 1 93 ? -4.885 10.760 3.234 1.00 88.00 93 GLU A O 1
ATOM 744 N N . ASN A 1 94 ? -5.212 12.501 1.853 1.00 87.81 94 ASN A N 1
ATOM 745 C CA . ASN A 1 94 ? -6.337 13.067 2.601 1.00 87.81 94 ASN A CA 1
ATOM 746 C C . ASN A 1 94 ? -7.522 12.093 2.683 1.00 87.81 94 ASN A C 1
ATOM 748 O O . ASN A 1 94 ? -8.178 11.983 3.721 1.00 87.81 94 ASN A O 1
ATOM 752 N N . VAL A 1 95 ? -7.789 11.365 1.595 1.00 90.44 95 VAL A N 1
ATOM 753 C CA . VAL A 1 95 ? -8.863 10.364 1.535 1.00 90.44 95 VAL A CA 1
ATOM 754 C C . VAL A 1 95 ? -8.562 9.194 2.470 1.00 90.44 95 VAL A C 1
ATOM 756 O O . VAL A 1 95 ? -9.422 8.812 3.264 1.00 90.44 95 VAL A O 1
ATOM 759 N N . LEU A 1 96 ? -7.343 8.652 2.423 1.00 89.19 96 LEU A N 1
ATOM 760 C CA . LEU A 1 96 ? -6.913 7.563 3.301 1.00 89.19 96 LEU A CA 1
ATOM 761 C C . LEU A 1 96 ? -6.924 7.990 4.772 1.00 89.19 96 LEU A C 1
ATOM 763 O O . LEU A 1 96 ? -7.395 7.236 5.623 1.00 89.19 96 LEU A O 1
ATOM 767 N N . GLY A 1 97 ? -6.498 9.218 5.073 1.00 89.31 97 GLY A N 1
ATOM 768 C CA . GLY A 1 97 ? -6.580 9.773 6.423 1.00 89.31 97 GLY A CA 1
ATOM 769 C C . GLY A 1 97 ? -8.019 9.895 6.938 1.00 89.31 97 GLY A C 1
ATOM 770 O O . GLY A 1 97 ? -8.290 9.579 8.097 1.00 89.31 97 GLY A O 1
ATOM 771 N N . ALA A 1 98 ? -8.965 10.298 6.085 1.00 91.06 98 ALA A N 1
ATOM 772 C CA . ALA A 1 98 ? -10.384 10.343 6.443 1.00 91.06 98 ALA A CA 1
ATOM 773 C C . ALA A 1 98 ? -10.988 8.938 6.638 1.00 91.06 98 ALA A C 1
ATOM 775 O O . ALA A 1 98 ? -11.810 8.731 7.535 1.00 91.06 98 ALA A O 1
ATOM 776 N N . LEU A 1 99 ? -10.571 7.959 5.828 1.00 88.69 99 LEU A N 1
ATOM 777 C CA . LEU A 1 99 ? -10.964 6.555 5.996 1.00 88.69 99 LEU A CA 1
ATOM 778 C C . LEU A 1 99 ? -10.442 5.976 7.316 1.00 88.69 99 LEU A C 1
ATOM 780 O O . LEU A 1 99 ? -11.168 5.251 7.998 1.00 88.69 99 LEU A O 1
ATOM 784 N N . GLU A 1 100 ? -9.219 6.331 7.708 1.00 88.12 100 GLU A N 1
ATOM 785 C CA . GLU A 1 100 ? -8.651 5.939 8.996 1.00 88.12 100 GLU A CA 1
ATOM 786 C C . GLU A 1 100 ? -9.456 6.514 10.173 1.00 88.12 100 GLU A C 1
ATOM 788 O O . GLU A 1 100 ? -9.844 5.766 11.074 1.00 88.12 100 GLU A O 1
ATOM 793 N N . ASP A 1 101 ? -9.805 7.804 10.138 1.00 89.94 101 ASP A N 1
ATOM 794 C CA . ASP A 1 101 ? -10.655 8.429 11.164 1.00 89.94 101 ASP A CA 1
ATOM 795 C C . ASP A 1 101 ? -12.022 7.752 11.285 1.00 89.94 101 ASP A C 1
ATOM 797 O O . ASP A 1 101 ? -12.542 7.545 12.393 1.00 89.94 101 ASP A O 1
ATOM 801 N N . LEU A 1 102 ? -12.618 7.409 10.141 1.00 88.31 102 LEU A N 1
ATOM 802 C CA . LEU A 1 102 ? -13.889 6.704 10.098 1.00 88.31 102 LEU A CA 1
ATOM 803 C C . LEU A 1 102 ? -13.757 5.326 10.752 1.00 88.31 102 LEU A C 1
ATOM 805 O O . LEU A 1 102 ? -14.574 4.977 11.608 1.00 88.31 102 LEU A O 1
ATOM 809 N N . ASN A 1 103 ? -12.707 4.575 10.413 1.00 85.00 103 ASN A N 1
ATOM 810 C CA . ASN A 1 103 ? -12.435 3.268 11.003 1.00 85.00 103 ASN A CA 1
ATOM 811 C C . ASN A 1 103 ? -12.249 3.363 12.530 1.00 85.00 103 ASN A C 1
ATOM 813 O O . ASN A 1 103 ? -12.889 2.627 13.285 1.00 85.00 103 ASN A O 1
ATOM 817 N N . ILE A 1 104 ? -11.471 4.338 13.014 1.00 85.56 104 ILE A N 1
ATOM 818 C CA . ILE A 1 104 ? -11.290 4.597 14.454 1.00 85.56 104 ILE A CA 1
ATOM 819 C C . ILE A 1 104 ? -12.629 4.927 15.126 1.00 85.56 104 ILE A C 1
ATOM 821 O O . ILE A 1 104 ? -12.930 4.429 16.216 1.00 85.56 104 ILE A O 1
ATOM 825 N N . SER A 1 105 ? -13.453 5.759 14.489 1.00 89.38 105 SER A N 1
ATOM 826 C CA . SER A 1 105 ? -14.765 6.151 15.014 1.00 89.38 105 SER A CA 1
ATOM 827 C C . SER A 1 105 ? -15.714 4.955 15.131 1.00 89.38 105 SER A C 1
ATOM 829 O O . SER A 1 105 ? -16.386 4.802 16.158 1.00 89.38 105 SER A O 1
ATOM 831 N N . ILE A 1 106 ? -15.717 4.067 14.130 1.00 83.06 106 ILE A N 1
ATOM 832 C CA . ILE A 1 106 ? -16.471 2.807 14.145 1.00 83.06 106 ILE A CA 1
ATOM 833 C C . ILE A 1 106 ? -15.995 1.918 15.298 1.00 83.06 106 ILE A C 1
ATOM 835 O O . ILE A 1 106 ? -16.815 1.487 16.110 1.00 83.06 106 ILE A O 1
ATOM 839 N N . LEU A 1 107 ? -14.684 1.699 15.437 1.00 82.12 107 LEU A N 1
ATOM 840 C CA . LEU A 1 107 ? -14.117 0.874 16.511 1.00 82.12 107 LEU A CA 1
ATOM 841 C C . LEU A 1 107 ? -14.455 1.426 17.906 1.00 82.12 107 LEU A C 1
ATOM 843 O O . LEU A 1 107 ? -14.895 0.678 18.784 1.00 82.12 107 LEU A O 1
ATOM 847 N N . LYS A 1 108 ? -14.366 2.748 18.102 1.00 84.81 108 LYS A N 1
ATOM 848 C CA . LYS A 1 108 ? -14.779 3.410 19.354 1.00 84.81 108 LYS A CA 1
ATOM 849 C C . LYS A 1 108 ? -16.268 3.198 19.649 1.00 84.81 108 LYS A C 1
ATOM 851 O O . LYS A 1 108 ? -16.640 2.960 20.802 1.00 84.81 108 LYS A O 1
ATOM 856 N N . ALA A 1 109 ? -17.136 3.285 18.640 1.00 83.31 109 ALA A N 1
ATOM 857 C CA . ALA A 1 109 ? -18.566 3.016 18.800 1.00 83.31 109 ALA A CA 1
ATOM 858 C C . ALA A 1 109 ? -18.837 1.534 19.129 1.00 83.31 109 ALA A C 1
ATOM 860 O O . ALA A 1 109 ? -19.662 1.223 19.996 1.00 83.31 109 ALA A O 1
ATOM 861 N N . MET A 1 110 ? -18.096 0.615 18.504 1.00 76.25 110 MET A N 1
ATOM 862 C CA . MET A 1 110 ? -18.157 -0.820 18.791 1.00 76.25 110 MET A CA 1
ATOM 863 C C . MET A 1 110 ? -17.769 -1.135 20.235 1.00 76.25 110 MET A C 1
ATOM 865 O O . MET A 1 110 ? -18.475 -1.874 20.919 1.00 76.25 110 MET A O 1
ATOM 869 N N . ASP A 1 111 ? -16.691 -0.553 20.748 1.00 79.44 111 ASP A N 1
ATOM 870 C CA . ASP A 1 111 ? -16.262 -0.817 22.124 1.00 79.44 111 ASP A CA 1
ATOM 871 C C . ASP A 1 111 ? -17.229 -0.248 23.168 1.00 79.44 111 ASP A C 1
ATOM 873 O O . ASP A 1 111 ? -17.451 -0.862 24.218 1.00 79.44 111 ASP A O 1
ATOM 877 N N . LYS A 1 112 ? -17.888 0.878 22.863 1.00 79.12 112 LYS A N 1
ATOM 878 C CA . LYS A 1 112 ? -18.974 1.417 23.698 1.00 79.12 112 LYS A CA 1
ATOM 879 C C . LYS A 1 112 ? -20.194 0.492 23.720 1.00 79.12 112 LYS A C 1
ATOM 881 O O . LYS A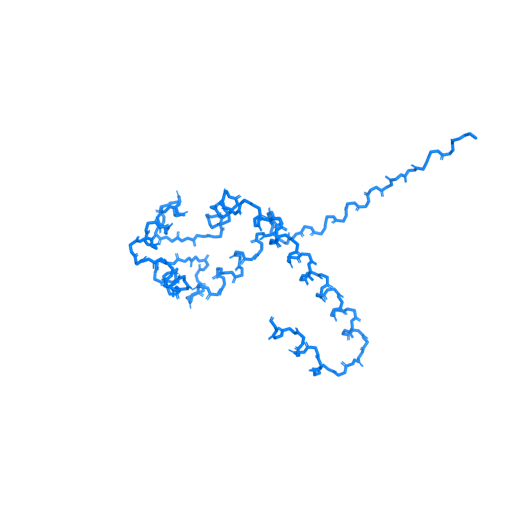 1 112 ? -20.790 0.306 24.779 1.00 79.12 112 LYS A O 1
ATOM 886 N N . THR A 1 113 ? -20.547 -0.116 22.587 1.00 72.06 113 THR A N 1
ATOM 887 C CA . THR A 1 113 ? -21.713 -1.012 22.485 1.00 72.06 113 THR A CA 1
ATOM 888 C C . THR A 1 113 ? -21.443 -2.418 23.024 1.00 72.06 113 THR A C 1
ATOM 890 O O . THR A 1 113 ? -22.343 -3.008 23.605 1.00 72.06 113 THR A O 1
ATOM 893 N N . LYS A 1 114 ? -20.205 -2.933 22.987 1.00 63.06 114 LYS A N 1
ATOM 894 C CA . LYS A 1 114 ? -19.823 -4.188 23.680 1.00 63.06 114 LYS A CA 1
ATOM 895 C C . LYS A 1 114 ? -20.088 -4.147 25.192 1.00 63.06 114 LYS A C 1
ATOM 897 O O . LYS A 1 114 ? -20.437 -5.169 25.780 1.00 63.06 114 LYS A O 1
ATOM 902 N N . LYS A 1 115 ? -19.943 -2.976 25.827 1.00 54.59 115 LYS A N 1
ATOM 903 C CA . LYS A 1 115 ? -20.251 -2.778 27.259 1.00 54.59 115 LYS A CA 1
ATOM 904 C C . LYS A 1 115 ? -21.754 -2.840 27.559 1.00 54.59 115 LYS A C 1
ATOM 906 O O . LYS A 1 115 ? -22.140 -3.116 28.691 1.00 54.59 115 LYS A O 1
ATOM 911 N N . VAL A 1 116 ? -22.598 -2.636 26.549 1.00 56.59 116 VAL A N 1
ATOM 912 C CA . VAL A 1 116 ? -24.059 -2.691 26.630 1.00 56.59 116 VAL A CA 1
ATOM 913 C C . VAL A 1 116 ? -24.500 -3.955 25.898 1.00 56.59 116 VAL A C 1
ATOM 915 O O . VAL A 1 116 ? -24.797 -3.884 24.718 1.00 56.59 116 VAL A O 1
ATOM 918 N N . ARG A 1 117 ? -24.472 -5.125 26.562 1.00 52.84 117 ARG A N 1
ATOM 919 C CA . ARG A 1 117 ? -24.828 -6.455 26.005 1.00 52.84 117 ARG A CA 1
ATOM 920 C C . ARG A 1 117 ? -26.001 -6.404 25.005 1.00 52.84 117 ARG A C 1
ATOM 922 O O . ARG A 1 117 ? -27.150 -6.628 25.378 1.00 52.84 117 ARG A O 1
ATOM 929 N N . LEU A 1 118 ? -25.705 -6.190 23.730 1.0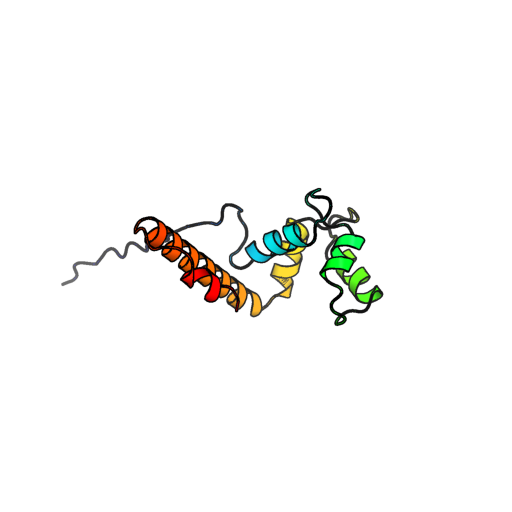0 50.09 118 LEU A N 1
ATOM 930 C CA . LEU A 1 118 ? -26.617 -6.440 22.628 1.00 50.09 118 LEU A CA 1
ATOM 931 C C . LEU A 1 118 ? -26.058 -7.634 21.856 1.00 50.09 118 LEU A C 1
ATOM 933 O O . LEU A 1 118 ? -24.851 -7.684 21.600 1.00 50.09 118 LEU A O 1
ATOM 937 N N . PRO A 1 119 ? -26.894 -8.635 21.536 1.00 51.19 119 PRO A N 1
ATOM 938 C CA . PRO A 1 119 ? -26.450 -9.791 20.781 1.00 51.19 119 PRO A CA 1
ATOM 939 C C . PRO A 1 119 ? -25.916 -9.312 19.425 1.00 51.19 119 PRO A C 1
ATOM 941 O O . PRO A 1 119 ? -26.578 -8.574 18.699 1.00 51.19 119 PRO A O 1
ATOM 944 N N . MET A 1 120 ? -24.696 -9.746 19.111 1.00 59.75 120 MET A N 1
ATOM 945 C CA . MET A 1 120 ? -23.881 -9.372 17.952 1.00 59.75 120 MET A CA 1
ATOM 946 C C . MET A 1 120 ? -24.174 -10.187 16.660 1.00 59.75 120 MET A C 1
ATOM 948 O O . MET A 1 120 ? -23.270 -10.860 16.175 1.00 59.75 120 MET A O 1
ATOM 952 N N . PRO A 1 121 ? -25.398 -10.200 16.084 1.00 55.50 121 PRO A N 1
ATOM 953 C CA . PRO A 1 121 ? -25.547 -10.568 14.660 1.00 55.50 121 PRO A CA 1
ATOM 954 C C . PRO A 1 121 ? -25.705 -9.394 13.685 1.00 55.50 121 PRO A C 1
ATOM 956 O O . PRO A 1 121 ? -25.341 -9.535 12.524 1.00 55.50 121 PRO A 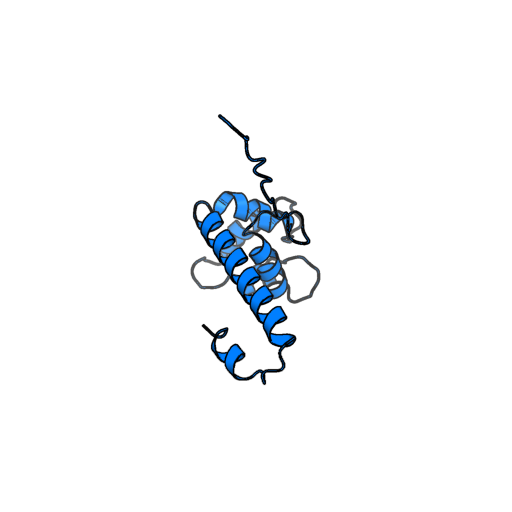O 1
ATOM 959 N N . LEU A 1 122 ? -26.234 -8.239 14.107 1.00 51.81 122 LEU A N 1
ATOM 960 C CA . LEU A 1 122 ? -26.594 -7.160 13.166 1.00 51.81 122 LEU A CA 1
ATOM 961 C C . LEU A 1 122 ? -25.390 -6.358 12.650 1.00 51.81 122 LEU A C 1
ATOM 963 O O . LEU A 1 122 ? -25.416 -5.866 11.527 1.00 51.81 122 LEU A O 1
ATOM 967 N N . LEU A 1 123 ? -24.313 -6.267 13.435 1.00 54.22 123 LEU A N 1
ATOM 968 C CA . LEU A 1 123 ? -23.144 -5.461 13.074 1.00 54.22 123 LEU A CA 1
ATOM 969 C C . LEU A 1 123 ? -22.285 -6.095 11.965 1.00 54.22 123 LEU A C 1
ATOM 971 O O . LEU A 1 123 ? -21.676 -5.381 11.175 1.00 54.22 123 LEU A O 1
ATOM 975 N N . TYR A 1 124 ? -22.290 -7.431 11.868 1.00 53.34 124 TYR A N 1
ATOM 976 C CA . TYR A 1 124 ? -21.601 -8.182 10.810 1.00 53.34 124 TYR A CA 1
ATOM 977 C C . TYR A 1 124 ? -22.095 -7.795 9.405 1.00 53.34 124 TYR A C 1
ATOM 979 O O . TYR A 1 124 ? -21.327 -7.835 8.450 1.00 53.34 124 TYR A O 1
ATOM 987 N N . TYR A 1 125 ? -23.356 -7.371 9.277 1.00 51.88 125 TYR A N 1
ATOM 988 C CA . TYR A 1 125 ? -23.944 -6.980 7.994 1.00 51.88 125 TYR A CA 1
ATOM 989 C C . TYR A 1 125 ? -23.589 -5.555 7.557 1.00 51.88 125 TYR A C 1
ATOM 991 O O . TYR A 1 125 ? -23.680 -5.259 6.372 1.00 51.88 125 TYR A O 1
ATOM 999 N N . ILE A 1 126 ? -23.165 -4.683 8.478 1.00 47.22 126 ILE A N 1
ATOM 1000 C CA . ILE A 1 126 ? -22.783 -3.299 8.151 1.00 47.22 126 ILE A CA 1
ATOM 1001 C C . ILE A 1 126 ? -21.343 -3.240 7.616 1.00 47.22 126 ILE A C 1
ATOM 1003 O O . ILE A 1 126 ? -21.044 -2.424 6.755 1.00 47.22 126 ILE A O 1
ATOM 1007 N N . LEU A 1 127 ? -20.465 -4.134 8.081 1.00 41.50 127 LEU A N 1
ATOM 1008 C CA . LEU A 1 127 ? -19.034 -4.164 7.741 1.00 41.50 127 LEU A CA 1
ATOM 1009 C C . LEU A 1 127 ? -18.695 -5.018 6.504 1.00 41.50 127 LEU A C 1
ATOM 1011 O O . LEU A 1 127 ? -17.525 -5.280 6.245 1.00 41.50 127 LEU A O 1
ATOM 1015 N N . LYS A 1 128 ? -19.706 -5.501 5.771 1.00 34.88 128 LYS A N 1
ATOM 1016 C CA . LYS A 1 128 ? -19.539 -6.325 4.561 1.00 34.88 128 LYS A CA 1
ATOM 1017 C C . LYS A 1 128 ? -19.794 -5.543 3.262 1.00 34.88 128 LYS A C 1
ATOM 1019 O O . LYS A 1 128 ? -20.064 -6.161 2.234 1.00 34.88 128 LYS A O 1
ATOM 1024 N N . ILE A 1 129 ? -19.770 -4.212 3.335 1.00 38.38 129 ILE A N 1
ATOM 1025 C CA . ILE A 1 129 ? -19.804 -3.310 2.176 1.00 38.38 129 ILE A CA 1
ATOM 1026 C C . ILE A 1 129 ? -18.366 -2.969 1.806 1.00 38.38 129 ILE A C 1
ATOM 1028 O O . ILE A 1 129 ? -17.592 -2.693 2.750 1.00 38.38 129 ILE A O 1
#

pLDDT: mean 77.79, std 20.69, range [30.42, 97.0]

InterPro domains:
  IPR002048 EF-hand domain [PF13202] (29-51)
  IPR002048 EF-hand domain [PS50222] (22-57)
  IPR002048 EF-hand domain [SM00054] (26-54)
  IPR002048 EF-hand domain [SM00054] (60-88)
  IPR011992 EF-hand domain pair [SSF47473] (19-114)
  IPR018247 EF-Hand 1, calcium-binding site [PS00018] (35-47)
  IPR039862 N-terminal EF-hand calcium binding protein 1/2/3 [PTHR12178] (9-116)

Foldseek 3Di:
DDPDDPPPPPPPPPPDPDVADQLLVVLVVLQVVLPPPPPQWAALVSQCVSPVPVPDDPVRSVVVQVVLPPVVPNIHHSVSVSVVCVVVCVPVSVVSNVVRVVVVVVVVVVVVVVVVDDDPPPVVVVPPD

Sequence (129 aa):
MDCSEEVQSFSDEAGSPTGLKKGMSIFLDILRRADKNDDGKLSFDEFRAYFSDGVLTGNELQELFHTIDTHNTDNLDTDELCEYFSQHLGEYENVLGALEDLNISILKAMDKTKKVRLPMPLLYYILKI

Organism: Atractosteus spatula (NCBI:txid7917)

Radius of gyration: 20.0 Å; chains: 1; bounding box: 45×61×47 Å